Protein AF-A0A0F9D4C3-F1 (afdb_monomer_lite)

Organism: NCBI:txid412755

pLDDT: mean 70.84, std 17.19, range [40.94, 93.88]

Foldseek 3Di:
DEKEKEAEPDLPQDDDFRIFMDDPNHTDDTAGHHHPDVVVVVVRPVVPPVVNVVVVVVVVVVCVVVVHDYHYHYHYDYDDPPPPD

Sequence (85 aa):
MNIEIKCWTDTSYCGGDSEGMKINGKHRLSVSGLSDCPEDAIVGRDLIDCRQVSRFMAEAHKAGAEGEKLSIKIMEVEIRDEVFE

Secondary structure (DSSP, 8-state):
-EEEEEEE-----SSSEEEEEEETTEEEEEEEPP-S-TTHHHHS-----HHHHHHHHHHHHHHHHTTPPPEEEEEEEPPP-----

Structure (mmCIF, N/CA/C/O backbone):
data_AF-A0A0F9D4C3-F1
#
_entry.id   AF-A0A0F9D4C3-F1
#
loop_
_atom_site.group_PDB
_atom_site.id
_atom_site.type_symbol
_atom_site.label_atom_id
_atom_site.label_alt_id
_atom_site.label_comp_id
_atom_site.label_asym_id
_atom_site.label_entity_id
_atom_site.label_seq_id
_atom_site.pdbx_PDB_ins_code
_atom_site.Cartn_x
_atom_site.Cartn_y
_atom_site.Cartn_z
_atom_site.occupancy
_atom_site.B_iso_or_equiv
_atom_site.auth_seq_id
_atom_site.auth_comp_id
_atom_site.auth_asym_id
_atom_site.auth_atom_id
_atom_site.pdbx_PDB_model_num
ATOM 1 N N . MET A 1 1 ? -1.929 0.303 12.377 1.00 86.38 1 MET A N 1
ATOM 2 C CA . MET A 1 1 ? -1.380 -0.208 11.122 1.00 86.38 1 MET A CA 1
ATOM 3 C C . MET A 1 1 ? -0.061 0.492 10.861 1.00 86.38 1 MET A C 1
ATOM 5 O O . MET A 1 1 ? -0.042 1.718 10.836 1.00 86.38 1 MET A O 1
ATOM 9 N N . ASN A 1 2 ? 1.028 -0.255 10.704 1.00 89.19 2 ASN A N 1
ATOM 10 C CA . ASN A 1 2 ? 2.331 0.285 10.316 1.00 89.19 2 ASN A CA 1
ATOM 11 C C . ASN A 1 2 ? 2.579 -0.018 8.834 1.00 89.19 2 ASN A C 1
ATOM 13 O O . ASN A 1 2 ? 2.539 -1.182 8.436 1.00 89.19 2 ASN A O 1
ATOM 17 N N . ILE A 1 3 ? 2.809 1.016 8.033 1.00 88.56 3 ILE A N 1
ATOM 18 C CA . ILE A 1 3 ? 3.124 0.911 6.611 1.00 88.56 3 ILE A CA 1
ATOM 19 C C . ILE A 1 3 ? 4.545 1.427 6.399 1.00 88.56 3 ILE A C 1
ATOM 21 O O . ILE A 1 3 ? 4.843 2.580 6.704 1.00 88.56 3 ILE A O 1
ATOM 25 N N . GLU A 1 4 ? 5.408 0.582 5.846 1.00 87.19 4 GLU A N 1
ATOM 26 C CA . GLU A 1 4 ? 6.765 0.951 5.448 1.00 87.19 4 GLU A CA 1
ATOM 27 C C . GLU A 1 4 ? 6.848 0.936 3.927 1.00 87.19 4 GLU A C 1
ATOM 29 O O . GLU A 1 4 ? 6.580 -0.091 3.302 1.00 87.19 4 GLU A O 1
ATOM 34 N N . ILE A 1 5 ? 7.229 2.067 3.344 1.00 83.50 5 ILE A N 1
ATOM 35 C CA . ILE A 1 5 ? 7.422 2.234 1.906 1.00 83.50 5 ILE A CA 1
ATOM 36 C C . ILE A 1 5 ? 8.902 2.511 1.679 1.00 83.50 5 ILE A C 1
ATOM 38 O O . ILE A 1 5 ? 9.472 3.406 2.303 1.00 83.50 5 ILE A O 1
ATOM 42 N N . LYS A 1 6 ? 9.528 1.721 0.812 1.00 78.50 6 LYS A N 1
ATOM 43 C CA . LYS A 1 6 ? 10.884 1.951 0.324 1.00 78.50 6 LYS A CA 1
ATOM 44 C C . LYS A 1 6 ? 10.797 2.442 -1.111 1.00 78.50 6 LYS A C 1
ATOM 46 O O . LYS A 1 6 ? 10.282 1.711 -1.953 1.00 78.50 6 LYS A O 1
ATOM 51 N N . CYS A 1 7 ? 11.319 3.634 -1.358 1.00 69.06 7 CYS A N 1
ATOM 52 C CA . CYS A 1 7 ? 11.452 4.218 -2.685 1.00 69.06 7 CYS A CA 1
ATOM 53 C C . CYS A 1 7 ? 12.944 4.331 -2.993 1.00 69.06 7 CYS A C 1
ATOM 55 O O . CYS A 1 7 ? 13.684 4.933 -2.211 1.00 69.06 7 CYS A O 1
ATOM 57 N N . TRP A 1 8 ? 13.400 3.736 -4.089 1.00 68.50 8 TRP A N 1
ATOM 58 C CA . TRP A 1 8 ? 14.781 3.882 -4.531 1.00 68.50 8 TRP A CA 1
ATOM 59 C C . TRP A 1 8 ? 14.830 5.007 -5.558 1.00 68.50 8 TRP A C 1
ATOM 61 O O . TRP A 1 8 ? 14.014 5.053 -6.475 1.00 68.50 8 TRP A O 1
ATOM 71 N N . THR A 1 9 ? 15.742 5.957 -5.369 1.00 56.09 9 THR A N 1
ATOM 72 C CA . THR A 1 9 ? 15.794 7.181 -6.183 1.00 56.09 9 THR A CA 1
ATOM 73 C C . THR A 1 9 ? 16.704 7.067 -7.400 1.00 56.09 9 THR A C 1
ATOM 75 O O . THR A 1 9 ? 16.748 8.008 -8.191 1.00 56.09 9 THR A O 1
ATOM 78 N N . ASP A 1 10 ? 17.404 5.941 -7.578 1.00 52.69 10 ASP A N 1
ATOM 79 C CA . ASP A 1 10 ? 18.333 5.777 -8.691 1.00 52.69 10 ASP A CA 1
ATOM 80 C C . ASP A 1 10 ? 17.74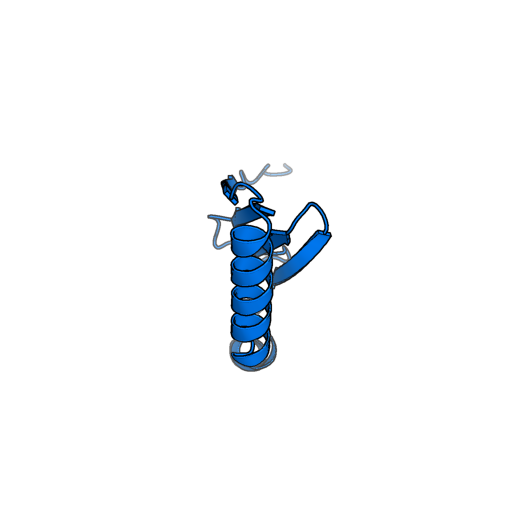9 4.966 -9.858 1.00 52.69 10 ASP A C 1
ATOM 82 O O . ASP A 1 10 ? 17.103 3.931 -9.703 1.00 52.69 10 ASP A O 1
ATOM 86 N N . THR A 1 11 ? 17.995 5.499 -11.049 1.00 50.94 11 THR A N 1
ATOM 87 C CA . THR A 1 11 ? 17.525 5.055 -12.365 1.00 50.94 11 THR A CA 1
ATOM 88 C C . THR A 1 11 ? 18.496 4.098 -13.055 1.00 50.94 11 THR A C 1
ATOM 90 O O . THR A 1 11 ? 18.370 3.858 -14.257 1.00 50.94 11 THR A O 1
ATOM 93 N N . SER A 1 12 ? 19.489 3.568 -12.340 1.00 49.50 12 SER A N 1
ATOM 94 C CA . SER A 1 12 ? 20.429 2.611 -12.909 1.00 49.50 12 SER A CA 1
ATOM 95 C C . SER A 1 12 ? 19.682 1.314 -13.256 1.00 49.50 12 SER A C 1
ATOM 97 O O . SER A 1 12 ? 19.116 0.626 -12.411 1.00 49.50 12 SER A O 1
ATOM 99 N N . TYR A 1 13 ? 19.632 1.020 -14.557 1.00 49.81 13 TYR A N 1
ATOM 100 C CA . TYR A 1 13 ? 18.876 -0.043 -15.243 1.00 49.81 13 TYR A CA 1
ATOM 101 C C . TYR A 1 13 ? 19.274 -1.487 -14.848 1.00 49.81 13 TYR A C 1
ATOM 103 O O . TYR A 1 13 ? 19.008 -2.448 -15.567 1.00 49.81 13 TYR A O 1
ATOM 111 N N . CYS A 1 14 ? 19.915 -1.675 -13.697 1.00 45.97 14 CYS A N 1
ATOM 112 C CA . CYS A 1 14 ? 20.657 -2.879 -13.364 1.00 45.97 14 CYS A CA 1
ATOM 113 C C . CYS A 1 14 ? 20.119 -3.530 -12.078 1.00 45.97 14 CYS A C 1
ATOM 115 O O . CYS A 1 14 ? 20.688 -3.392 -11.001 1.00 45.97 14 CYS A O 1
ATOM 117 N N . GLY A 1 15 ? 19.035 -4.302 -12.208 1.00 49.31 15 GLY A N 1
ATOM 118 C CA . GLY A 1 15 ? 18.860 -5.543 -11.435 1.00 49.31 15 GLY A CA 1
ATOM 119 C C . GLY A 1 15 ? 18.452 -5.469 -9.955 1.00 49.31 15 GLY A C 1
ATOM 120 O O . GLY A 1 15 ? 18.680 -6.447 -9.244 1.00 49.31 15 GLY A O 1
ATOM 121 N N . GLY A 1 16 ? 17.836 -4.382 -9.482 1.00 51.72 16 GLY A N 1
ATOM 122 C CA . GLY A 1 16 ? 17.301 -4.276 -8.113 1.00 51.72 16 GLY A CA 1
ATOM 123 C C . GLY A 1 16 ? 15.785 -4.039 -8.037 1.00 51.72 16 GLY A C 1
ATOM 124 O O . GLY A 1 16 ? 15.189 -3.468 -8.953 1.00 51.72 16 GLY A O 1
ATOM 125 N N . ASP A 1 17 ? 15.161 -4.456 -6.926 1.00 50.78 17 ASP A N 1
ATOM 126 C CA . ASP A 1 17 ? 13.814 -4.014 -6.523 1.00 50.78 17 ASP A CA 1
ATOM 127 C C . ASP A 1 17 ? 13.829 -2.482 -6.347 1.00 50.78 17 ASP A C 1
ATOM 129 O O . ASP A 1 17 ? 14.461 -1.981 -5.419 1.00 50.78 17 ASP A O 1
ATOM 133 N N . SER A 1 18 ? 13.160 -1.737 -7.229 1.00 60.25 18 SER A N 1
ATOM 134 C CA . 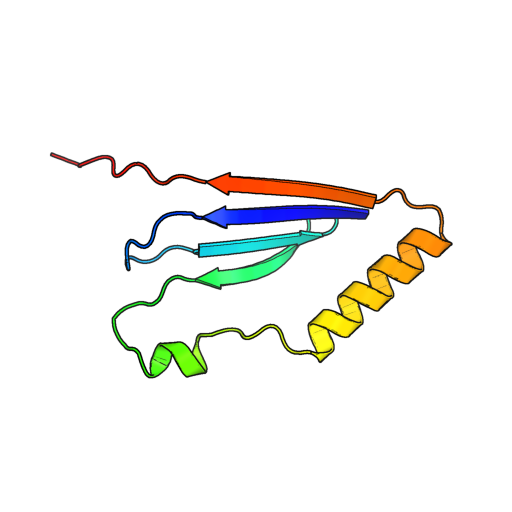SER A 1 18 ? 13.182 -0.270 -7.294 1.00 60.25 18 SER A CA 1
ATOM 135 C C . SER A 1 18 ? 12.206 0.399 -6.322 1.00 60.25 18 SER A C 1
ATOM 137 O O . SER A 1 18 ? 12.460 1.511 -5.871 1.00 60.25 18 SER A O 1
ATOM 139 N N . GLU A 1 19 ? 11.119 -0.265 -5.918 1.00 69.56 19 GLU A N 1
ATOM 140 C CA . GLU A 1 19 ? 10.233 0.203 -4.840 1.00 69.56 19 GLU A CA 1
ATOM 141 C C . GLU A 1 19 ? 9.559 -0.977 -4.128 1.00 69.56 19 GLU A C 1
ATOM 143 O O . GLU A 1 19 ? 9.373 -2.046 -4.706 1.00 69.56 19 GLU A O 1
ATOM 148 N N . GLY A 1 20 ? 9.153 -0.811 -2.866 1.00 78.12 20 GLY A N 1
ATOM 149 C CA . GLY A 1 20 ? 8.408 -1.855 -2.162 1.00 78.12 20 GLY A CA 1
ATOM 150 C C . GLY A 1 20 ? 7.665 -1.398 -0.914 1.00 78.12 20 GLY A C 1
ATOM 151 O O . GLY A 1 20 ? 8.034 -0.426 -0.259 1.00 78.12 20 GLY A O 1
ATOM 152 N N . MET A 1 21 ? 6.616 -2.141 -0.557 1.00 83.88 21 MET A N 1
ATOM 153 C CA . MET A 1 21 ? 5.728 -1.850 0.565 1.00 83.88 21 MET A CA 1
ATOM 154 C C . MET A 1 21 ? 5.632 -3.030 1.535 1.00 83.88 21 MET A C 1
ATOM 156 O O . MET A 1 21 ? 5.409 -4.183 1.146 1.00 83.88 21 MET A O 1
ATOM 160 N N . LYS A 1 22 ? 5.718 -2.726 2.831 1.00 87.31 22 LYS A N 1
ATOM 161 C CA . LYS A 1 22 ? 5.387 -3.642 3.923 1.00 87.31 22 LYS A CA 1
ATOM 162 C C . LYS A 1 22 ? 4.229 -3.091 4.741 1.00 87.31 22 LYS A C 1
ATOM 164 O O . LYS A 1 22 ? 4.174 -1.901 5.027 1.00 87.31 22 LYS A O 1
ATOM 169 N N . ILE A 1 23 ? 3.337 -3.978 5.169 1.00 87.69 23 ILE A N 1
ATOM 170 C CA . ILE A 1 23 ? 2.246 -3.663 6.097 1.00 87.69 23 ILE A CA 1
ATOM 171 C C . ILE A 1 23 ? 2.406 -4.562 7.319 1.00 87.69 23 ILE A C 1
ATOM 173 O O . ILE A 1 23 ? 2.452 -5.786 7.186 1.00 87.69 23 ILE A O 1
ATOM 177 N N . ASN A 1 24 ? 2.499 -3.964 8.507 1.00 89.44 24 ASN A N 1
ATOM 178 C CA . ASN A 1 24 ? 2.728 -4.649 9.780 1.00 89.44 24 ASN A CA 1
ATOM 179 C C . ASN A 1 24 ? 3.928 -5.618 9.703 1.00 89.44 24 ASN A C 1
ATOM 181 O O . ASN A 1 24 ? 3.849 -6.771 10.124 1.00 89.44 24 ASN A O 1
ATOM 185 N N . GLY A 1 25 ? 5.024 -5.164 9.080 1.00 85.56 25 GLY A N 1
ATOM 186 C CA . GLY A 1 25 ? 6.262 -5.929 8.891 1.00 85.56 25 GLY A CA 1
ATOM 187 C C . GLY A 1 25 ? 6.228 -6.993 7.784 1.00 85.56 25 GLY A C 1
ATOM 188 O O . GLY A 1 25 ? 7.281 -7.521 7.426 1.00 85.56 25 GLY A O 1
ATOM 189 N N . LYS A 1 26 ? 5.063 -7.295 7.194 1.00 85.88 26 LYS A N 1
ATOM 190 C CA . LYS A 1 26 ? 4.929 -8.272 6.102 1.00 85.88 26 LYS A CA 1
ATOM 191 C C . LYS A 1 26 ? 5.100 -7.594 4.750 1.00 85.88 26 LYS A C 1
ATOM 193 O O . LYS A 1 26 ? 4.412 -6.614 4.472 1.00 85.88 26 LYS A O 1
ATOM 198 N N . HIS A 1 27 ? 5.980 -8.134 3.909 1.00 81.75 27 HIS A N 1
ATOM 199 C CA . HIS A 1 27 ? 6.113 -7.705 2.518 1.00 81.75 27 HIS A CA 1
ATOM 200 C C . HIS A 1 27 ? 4.789 -7.909 1.773 1.00 81.75 27 HIS A C 1
ATOM 202 O O . HIS A 1 27 ? 4.159 -8.962 1.901 1.00 81.75 27 HIS A O 1
ATOM 208 N N . ARG A 1 28 ? 4.339 -6.873 1.063 1.00 81.81 28 ARG A N 1
ATOM 209 C CA . ARG A 1 28 ? 3.075 -6.887 0.321 1.00 81.81 28 ARG A CA 1
ATOM 210 C C . ARG A 1 28 ? 3.282 -6.732 -1.174 1.00 81.81 28 ARG A C 1
ATOM 212 O O . ARG A 1 28 ? 2.596 -7.425 -1.913 1.00 81.81 28 ARG A O 1
ATOM 219 N N . LEU A 1 29 ? 4.161 -5.820 -1.579 1.00 76.50 29 LEU A N 1
ATOM 220 C CA . LEU A 1 29 ? 4.416 -5.479 -2.974 1.00 76.50 29 LEU A CA 1
ATOM 221 C C . LEU A 1 29 ? 5.870 -5.028 -3.143 1.00 76.50 29 LEU A C 1
ATOM 223 O O . LEU A 1 29 ? 6.407 -4.368 -2.246 1.00 76.50 29 LEU A O 1
ATOM 227 N N . SER A 1 30 ? 6.455 -5.312 -4.300 1.00 71.44 30 SER A N 1
ATOM 228 C CA . SER A 1 30 ? 7.614 -4.606 -4.844 1.00 71.44 30 SER A CA 1
ATOM 229 C C . SER A 1 30 ? 7.484 -4.477 -6.350 1.00 71.44 30 SER A C 1
ATOM 231 O O . SER A 1 30 ? 6.793 -5.260 -6.992 1.00 71.44 30 SER A O 1
ATOM 233 N N . VAL A 1 31 ? 8.155 -3.474 -6.895 1.00 67.06 31 VAL A N 1
ATOM 234 C CA . VAL A 1 31 ? 8.416 -3.338 -8.325 1.00 67.06 31 VAL A CA 1
ATOM 235 C C . VAL A 1 31 ? 9.923 -3.350 -8.524 1.00 67.06 31 VAL A C 1
ATOM 237 O O . VAL A 1 31 ? 10.661 -2.837 -7.684 1.00 67.06 31 VAL A O 1
ATOM 240 N N . SER A 1 32 ? 10.381 -3.970 -9.607 1.00 60.78 32 SER A N 1
ATOM 241 C CA . SER A 1 32 ? 11.792 -4.031 -9.986 1.00 60.78 32 SER A CA 1
ATOM 242 C C . SER A 1 32 ? 12.110 -3.047 -11.109 1.00 60.78 32 SER A C 1
ATOM 244 O O . SER A 1 32 ? 11.232 -2.667 -11.890 1.00 60.78 32 SER A O 1
ATOM 246 N N . GLY A 1 33 ? 13.378 -2.641 -11.201 1.00 57.38 33 GLY A N 1
ATOM 247 C CA . GLY A 1 33 ? 13.877 -1.851 -12.327 1.00 57.38 33 GLY A CA 1
ATOM 248 C C . GLY A 1 33 ? 13.691 -2.568 -13.671 1.00 57.38 33 GLY A C 1
ATOM 249 O O . GLY A 1 33 ? 13.627 -3.796 -13.736 1.00 57.38 33 GLY A O 1
ATOM 250 N N . LEU A 1 34 ? 13.596 -1.793 -14.754 1.00 56.88 34 LEU A N 1
ATOM 251 C CA . LEU A 1 34 ? 13.504 -2.330 -16.112 1.00 56.88 34 LEU A CA 1
ATOM 252 C C . LEU A 1 34 ? 14.862 -2.898 -16.525 1.00 56.88 34 LEU A C 1
ATOM 254 O O . LEU A 1 34 ? 15.827 -2.148 -16.626 1.00 56.88 34 LEU A O 1
ATOM 258 N N . SER A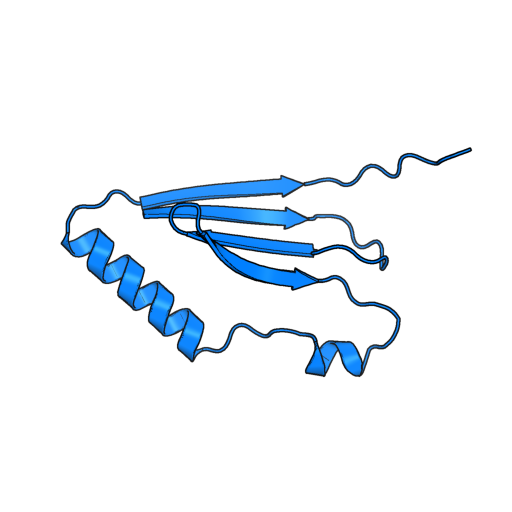 1 35 ? 14.934 -4.199 -16.791 1.00 54.41 35 SER A N 1
ATOM 259 C CA . SER A 1 35 ? 16.079 -4.793 -17.485 1.00 54.41 35 SER A CA 1
ATOM 260 C C . SER A 1 35 ? 15.807 -4.778 -18.992 1.00 54.41 35 SER A C 1
ATOM 262 O O . SER A 1 35 ? 14.870 -5.427 -19.444 1.00 54.41 35 SER A O 1
ATOM 264 N N . ASP A 1 36 ? 16.597 -3.989 -19.725 1.00 48.75 36 ASP A N 1
ATOM 265 C CA . ASP A 1 36 ? 16.873 -3.926 -21.177 1.00 48.75 36 ASP A CA 1
ATOM 266 C C . ASP A 1 36 ? 15.750 -4.005 -22.248 1.00 48.75 36 ASP A C 1
ATOM 268 O O . ASP A 1 36 ? 16.016 -3.602 -23.382 1.00 48.75 36 ASP A O 1
ATOM 272 N N . CYS A 1 37 ? 14.505 -4.413 -21.960 1.00 51.91 37 CYS A N 1
ATOM 273 C CA . CYS A 1 37 ? 13.429 -4.531 -22.961 1.00 51.91 37 CYS A CA 1
ATOM 274 C C . CYS A 1 37 ? 12.150 -3.743 -22.586 1.00 51.91 37 CYS A C 1
ATOM 276 O O . CYS A 1 37 ? 11.470 -4.074 -21.611 1.00 51.91 37 CYS A O 1
ATOM 278 N N . PRO A 1 38 ? 11.757 -2.715 -23.364 1.00 55.94 38 PRO A N 1
ATOM 279 C CA . PRO A 1 38 ? 10.565 -1.903 -23.100 1.00 55.94 38 PRO A CA 1
ATOM 280 C C . PRO A 1 38 ? 9.231 -2.653 -23.284 1.00 55.94 38 PRO A C 1
ATOM 282 O O . PRO A 1 38 ? 8.225 -2.247 -22.707 1.00 55.94 38 PRO A O 1
ATOM 285 N N . GLU A 1 39 ? 9.185 -3.753 -24.036 1.00 51.38 39 GLU A N 1
ATOM 286 C CA . GLU A 1 39 ? 7.997 -4.612 -24.144 1.00 51.38 39 GLU A CA 1
ATOM 287 C C . GLU A 1 39 ? 7.766 -5.445 -22.869 1.00 51.38 39 GLU A C 1
ATOM 289 O O . GLU A 1 39 ? 6.625 -5.579 -22.412 1.00 51.38 39 GLU A O 1
ATOM 294 N N . ASP A 1 40 ? 8.843 -5.903 -22.224 1.00 47.66 40 ASP A N 1
ATOM 295 C CA . ASP A 1 40 ? 8.791 -6.540 -20.902 1.00 47.66 40 ASP A CA 1
ATOM 296 C C . ASP A 1 40 ? 8.458 -5.522 -19.804 1.00 47.66 40 ASP A C 1
ATOM 298 O O . ASP A 1 40 ? 7.932 -5.888 -18.757 1.00 47.66 40 ASP A O 1
ATOM 302 N N . ALA A 1 41 ? 8.646 -4.223 -20.060 1.00 50.22 41 ALA A N 1
ATOM 303 C CA . ALA A 1 41 ? 8.195 -3.157 -19.170 1.00 50.22 41 ALA A CA 1
ATOM 304 C C . ALA A 1 41 ? 6.665 -3.061 -19.061 1.00 50.22 41 ALA A C 1
ATOM 306 O O . ALA A 1 41 ? 6.178 -2.471 -18.105 1.00 50.22 41 ALA A O 1
ATOM 307 N N . ILE A 1 42 ? 5.883 -3.592 -20.009 1.00 43.38 42 ILE A N 1
ATOM 308 C CA . ILE A 1 42 ? 4.409 -3.595 -19.929 1.00 43.38 42 ILE A CA 1
ATOM 309 C C . ILE A 1 42 ? 3.906 -4.852 -19.211 1.00 43.38 42 ILE A C 1
ATOM 311 O O . ILE A 1 42 ? 2.926 -4.783 -18.473 1.00 43.38 42 ILE A O 1
ATOM 315 N N . VAL A 1 43 ? 4.588 -5.983 -19.403 1.00 41.53 43 VAL A N 1
ATOM 316 C CA . VAL A 1 43 ? 4.229 -7.279 -18.802 1.00 41.53 43 VAL A CA 1
ATOM 317 C C . VAL A 1 43 ? 4.798 -7.427 -17.382 1.00 41.53 43 VAL A C 1
ATOM 319 O O . VAL A 1 43 ? 4.162 -8.036 -16.529 1.00 41.53 43 VAL A O 1
ATOM 322 N N . GLY A 1 44 ? 5.965 -6.835 -17.119 1.00 43.78 44 GLY A N 1
ATOM 323 C CA . GLY A 1 44 ? 6.662 -6.797 -15.829 1.00 43.78 44 GLY A CA 1
ATOM 324 C C . GLY A 1 44 ? 6.409 -5.532 -15.008 1.00 43.78 44 GLY A C 1
ATOM 325 O O . GLY A 1 44 ? 6.813 -5.468 -13.847 1.00 43.78 44 GLY A O 1
ATOM 326 N N . ARG A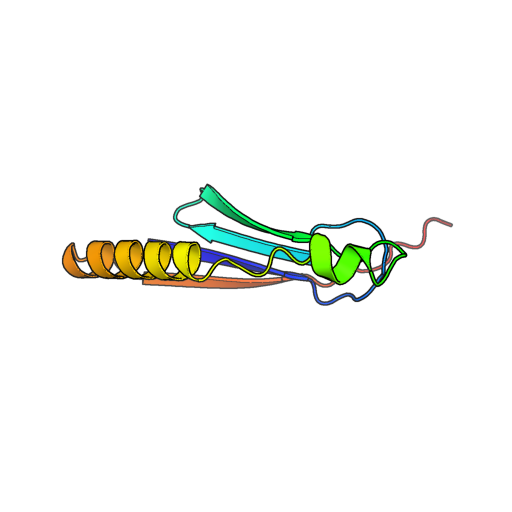 1 45 ? 5.694 -4.534 -15.556 1.00 52.81 45 ARG A N 1
ATOM 327 C CA . ARG A 1 45 ? 5.008 -3.553 -14.710 1.00 52.81 45 ARG A CA 1
ATOM 328 C C . ARG A 1 45 ? 3.880 -4.294 -14.026 1.00 52.81 45 ARG A C 1
ATOM 330 O O . ARG A 1 45 ? 2.774 -4.400 -14.553 1.00 52.81 45 ARG A O 1
ATOM 337 N N . ASP A 1 46 ? 4.199 -4.770 -12.835 1.00 53.88 46 ASP A N 1
ATOM 338 C CA . ASP A 1 46 ? 3.275 -5.151 -11.781 1.00 53.88 46 ASP A CA 1
ATOM 339 C C . ASP A 1 46 ? 2.454 -3.899 -11.400 1.00 53.88 46 ASP A C 1
ATOM 341 O O . ASP A 1 46 ? 2.621 -3.277 -10.350 1.00 53.88 46 ASP A O 1
ATOM 345 N N . LEU A 1 47 ? 1.628 -3.429 -12.347 1.00 57.22 47 LEU A N 1
ATOM 346 C CA . LEU A 1 47 ? 0.617 -2.410 -12.140 1.00 57.22 47 LEU A CA 1
ATOM 347 C C . LEU A 1 47 ? -0.251 -2.983 -11.039 1.00 57.22 47 LEU A C 1
ATOM 349 O O . LEU A 1 47 ? -0.987 -3.938 -11.285 1.00 57.22 47 LEU A O 1
ATOM 353 N N . ILE A 1 48 ? -0.115 -2.431 -9.833 1.00 66.31 48 ILE A N 1
ATOM 354 C CA . ILE A 1 48 ? -0.878 -2.870 -8.670 1.00 66.31 48 ILE A CA 1
ATOM 355 C C . ILE A 1 48 ? -2.336 -3.020 -9.105 1.00 66.31 48 ILE A C 1
ATOM 357 O O . ILE A 1 48 ? -2.984 -2.035 -9.473 1.00 66.31 48 ILE A O 1
ATOM 361 N N . ASP A 1 49 ? -2.843 -4.254 -9.086 1.00 71.50 49 ASP A N 1
ATOM 362 C CA . ASP A 1 49 ? -4.203 -4.545 -9.521 1.00 71.50 49 ASP A CA 1
ATOM 363 C C . ASP A 1 49 ? -5.155 -3.705 -8.659 1.00 71.50 49 ASP A C 1
ATOM 365 O O . ASP A 1 49 ? -5.043 -3.673 -7.427 1.00 71.50 49 ASP A O 1
ATOM 369 N N . CYS A 1 50 ? -6.130 -3.030 -9.275 1.00 74.81 50 CYS A N 1
ATOM 370 C CA . CYS A 1 50 ? -7.147 -2.270 -8.549 1.00 74.81 50 CYS A CA 1
ATOM 371 C C . CYS A 1 50 ? -7.832 -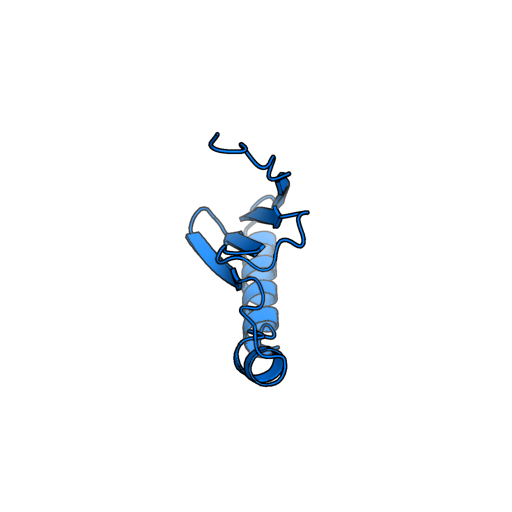3.120 -7.461 1.00 74.81 50 CYS A C 1
ATOM 373 O O . CYS A 1 50 ? -8.240 -2.596 -6.420 1.00 74.81 50 CYS A O 1
ATOM 375 N N . ARG A 1 51 ? -7.913 -4.447 -7.643 1.00 78.81 51 ARG A N 1
ATOM 376 C CA . ARG A 1 51 ? -8.391 -5.369 -6.601 1.00 78.81 51 ARG A CA 1
ATOM 377 C C . ARG A 1 51 ? -7.464 -5.399 -5.386 1.00 78.81 51 ARG A C 1
ATOM 379 O O . ARG A 1 51 ? -7.963 -5.413 -4.262 1.00 78.81 51 ARG A O 1
ATOM 386 N N . GLN A 1 52 ? -6.146 -5.385 -5.565 1.00 80.75 52 GLN A N 1
ATOM 387 C CA . GLN A 1 52 ? -5.188 -5.315 -4.455 1.00 80.75 52 GLN A CA 1
ATOM 388 C C . GLN A 1 52 ? -5.303 -3.979 -3.715 1.00 80.75 52 GLN A C 1
ATOM 390 O O . GLN A 1 52 ? -5.398 -3.984 -2.488 1.00 80.75 52 GLN A O 1
ATOM 395 N N . VAL A 1 53 ? -5.423 -2.862 -4.443 1.00 81.38 53 VAL A N 1
ATOM 396 C CA . VAL A 1 53 ? -5.668 -1.538 -3.840 1.00 81.38 53 VAL A CA 1
ATOM 397 C C . VAL A 1 53 ? -6.929 -1.558 -2.973 1.00 81.38 53 VAL A C 1
ATOM 399 O O . VAL A 1 53 ? -6.885 -1.174 -1.804 1.00 81.38 53 VAL A O 1
ATOM 402 N N . SER A 1 54 ? -8.041 -2.085 -3.500 1.00 83.50 54 SER A N 1
ATOM 403 C CA . SER A 1 54 ? -9.299 -2.175 -2.744 1.00 83.50 54 SER A CA 1
ATOM 404 C C . SER A 1 54 ? -9.180 -3.029 -1.475 1.00 83.50 54 SER A C 1
ATOM 406 O O . SER A 1 54 ? -9.776 -2.700 -0.449 1.00 83.50 54 SER A O 1
ATOM 408 N N . ARG A 1 55 ? -8.368 -4.096 -1.505 1.00 87.62 55 ARG A N 1
ATOM 409 C CA . ARG A 1 55 ? -8.119 -4.952 -0.338 1.00 87.62 55 ARG A CA 1
ATOM 410 C C . ARG A 1 55 ? -7.343 -4.203 0.739 1.00 87.62 55 ARG A C 1
ATOM 412 O O . ARG A 1 55 ? -7.738 -4.265 1.898 1.00 87.62 55 ARG A O 1
ATOM 419 N N . PHE A 1 56 ? -6.300 -3.457 0.373 1.00 87.19 56 PHE A N 1
ATOM 420 C CA . PHE A 1 56 ? -5.553 -2.645 1.337 1.00 87.19 56 PHE A CA 1
ATOM 421 C C . PHE A 1 56 ? -6.414 -1.535 1.946 1.00 87.19 56 PHE A C 1
ATOM 423 O O . PHE A 1 56 ? -6.332 -1.301 3.149 1.00 87.19 56 PHE A O 1
ATOM 430 N N . MET A 1 57 ? -7.291 -0.905 1.157 1.00 87.88 57 MET A N 1
ATOM 431 C CA . MET A 1 57 ? -8.251 0.079 1.672 1.00 87.88 57 MET A CA 1
ATOM 432 C C . MET A 1 57 ? -9.225 -0.546 2.680 1.00 87.88 57 MET A C 1
ATOM 434 O O . MET A 1 57 ? -9.482 0.043 3.729 1.00 87.88 57 MET A O 1
ATOM 438 N 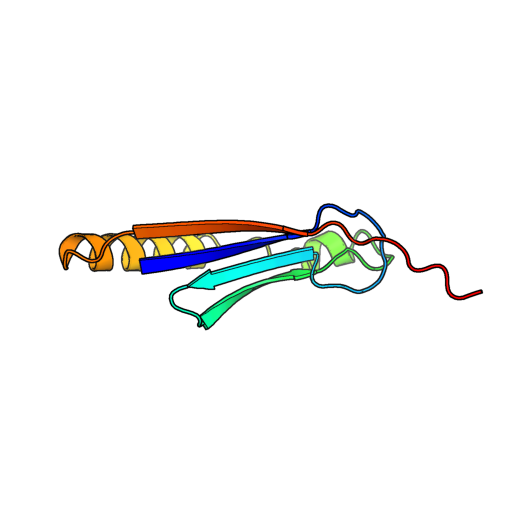N . ALA A 1 58 ? -9.731 -1.751 2.404 1.00 91.62 58 ALA A N 1
ATOM 439 C CA . ALA A 1 58 ? -10.607 -2.467 3.327 1.00 91.62 58 ALA A CA 1
ATOM 440 C C . ALA A 1 58 ? -9.879 -2.876 4.623 1.00 91.62 58 ALA A C 1
ATOM 442 O O . ALA A 1 58 ? -10.436 -2.721 5.712 1.00 91.62 58 ALA A O 1
ATOM 443 N N . GLU A 1 59 ? -8.631 -3.353 4.525 1.00 89.88 59 GLU A N 1
ATOM 444 C CA . GLU A 1 59 ? -7.781 -3.654 5.687 1.00 89.88 59 GLU A CA 1
ATOM 445 C C . GLU A 1 59 ? -7.548 -2.398 6.543 1.00 89.88 59 GLU A C 1
ATOM 447 O O . GLU A 1 59 ? -7.752 -2.438 7.757 1.00 89.88 59 GLU A O 1
ATOM 452 N N . ALA A 1 60 ? -7.197 -1.270 5.917 1.00 87.94 60 ALA A N 1
ATOM 453 C CA . ALA A 1 60 ? -6.967 -0.003 6.607 1.00 87.94 60 ALA A CA 1
ATOM 454 C C . ALA A 1 60 ? -8.239 0.530 7.288 1.00 87.94 60 ALA A C 1
ATOM 456 O O . ALA A 1 60 ? -8.187 0.975 8.435 1.00 87.94 60 ALA A O 1
ATOM 457 N N . HIS A 1 61 ? -9.392 0.441 6.617 1.00 90.50 61 HIS A N 1
ATOM 458 C CA . HIS A 1 61 ? -10.680 0.834 7.188 1.00 90.50 61 HIS A CA 1
ATOM 459 C C . HIS A 1 61 ? -11.030 -0.007 8.423 1.00 90.50 61 HIS A C 1
ATOM 461 O O . HIS A 1 61 ? -11.436 0.535 9.450 1.00 90.50 61 HIS A O 1
ATOM 467 N N . LYS A 1 62 ? -10.841 -1.331 8.347 1.00 93.06 62 LYS A N 1
ATOM 468 C CA . LYS A 1 62 ? -11.086 -2.235 9.476 1.00 93.06 62 LYS A CA 1
ATOM 469 C C . LYS A 1 62 ? -10.163 -1.925 10.659 1.00 93.06 62 LYS A C 1
ATOM 471 O O . LYS A 1 62 ? -10.651 -1.776 11.773 1.00 93.06 62 LYS A O 1
ATOM 476 N N . ALA A 1 63 ? -8.865 -1.764 10.407 1.00 90.06 63 ALA A N 1
ATOM 477 C CA . ALA A 1 63 ? -7.886 -1.396 11.428 1.00 90.06 63 ALA A CA 1
ATOM 478 C C . ALA A 1 63 ? -8.250 -0.073 12.129 1.00 90.06 63 ALA A C 1
ATOM 480 O O . ALA A 1 63 ? -8.205 0.024 13.355 1.00 90.06 63 ALA A O 1
ATOM 481 N N . GLY A 1 64 ? -8.679 0.934 11.359 1.00 90.94 64 GLY A N 1
ATOM 482 C CA . GLY A 1 64 ? -9.145 2.209 11.903 1.00 90.94 64 GLY A CA 1
ATOM 483 C C . GLY A 1 64 ? -10.406 2.070 12.761 1.00 90.94 64 GLY A C 1
ATOM 484 O O . GLY A 1 64 ? -10.479 2.659 13.838 1.00 90.94 64 GLY A O 1
ATOM 485 N N . ALA A 1 65 ? -11.372 1.251 12.332 1.00 92.88 65 ALA A N 1
ATOM 486 C CA . ALA A 1 65 ? -12.582 0.965 13.105 1.00 92.88 65 ALA A CA 1
ATOM 487 C C . ALA A 1 65 ? -12.286 0.231 14.429 1.00 92.88 65 ALA A C 1
ATOM 489 O O . ALA A 1 65 ? -12.998 0.423 15.411 1.00 92.88 65 ALA A O 1
ATOM 490 N N . GLU A 1 66 ? -11.217 -0.567 14.477 1.00 93.88 66 GLU A N 1
ATOM 491 C CA . GLU A 1 66 ? -10.733 -1.264 15.679 1.00 93.88 66 GLU A CA 1
ATOM 492 C C . GLU A 1 66 ? -9.870 -0.368 16.596 1.00 93.88 66 GLU A C 1
ATOM 494 O O . GLU A 1 66 ? -9.394 -0.815 17.639 1.00 93.88 66 GLU A O 1
ATOM 499 N N . GLY A 1 67 ? -9.682 0.910 16.243 1.00 92.94 67 GLY A N 1
ATOM 500 C CA . GLY A 1 67 ? -8.902 1.874 17.026 1.00 92.94 67 GLY A CA 1
ATOM 501 C C . GLY A 1 67 ? -7.387 1.760 16.834 1.00 92.94 67 GLY A C 1
ATOM 502 O O . GLY A 1 67 ? -6.617 2.348 17.600 1.00 92.94 67 GLY A O 1
ATOM 503 N N . GLU A 1 68 ? -6.931 1.022 15.820 1.00 93.62 68 GLU A N 1
ATOM 504 C CA . GLU A 1 68 ? -5.512 0.880 15.524 1.00 93.62 68 GLU A CA 1
ATOM 505 C C . GLU A 1 68 ? -4.951 2.191 14.946 1.00 93.62 68 GLU A C 1
ATOM 507 O O . GLU A 1 68 ? -5.430 2.718 13.941 1.00 93.62 68 GLU A O 1
ATOM 512 N N . LYS A 1 69 ? -3.885 2.725 15.551 1.00 90.94 69 LYS A N 1
ATOM 513 C CA . LYS A 1 69 ? -3.233 3.945 15.052 1.00 90.94 69 LYS A CA 1
ATOM 514 C C . LYS A 1 69 ? -2.509 3.677 13.736 1.00 90.94 69 LYS A C 1
ATOM 516 O O . LYS A 1 69 ? -1.777 2.695 13.621 1.00 90.94 69 LYS A O 1
ATOM 521 N N . LEU A 1 70 ? -2.666 4.569 12.763 1.00 88.75 70 LEU A N 1
ATOM 522 C CA . LEU A 1 70 ? -1.909 4.538 11.514 1.00 88.75 70 LEU A CA 1
ATOM 523 C C . LEU A 1 70 ? -0.521 5.162 11.714 1.00 88.75 70 LEU A C 1
ATOM 525 O O . LEU A 1 70 ? -0.393 6.245 12.280 1.00 88.75 70 LEU A O 1
ATOM 529 N N . SER A 1 71 ? 0.510 4.483 11.225 1.00 91.62 71 SER A N 1
ATOM 530 C CA . SER A 1 71 ? 1.875 4.988 11.125 1.00 91.62 71 SER A CA 1
ATOM 531 C C . SER A 1 71 ? 2.395 4.667 9.731 1.00 91.62 71 SER A C 1
ATOM 533 O O . SER A 1 71 ? 2.304 3.522 9.291 1.00 91.62 71 SER A O 1
ATOM 535 N N . ILE A 1 72 ? 2.888 5.682 9.026 1.00 90.06 72 ILE A N 1
ATOM 536 C CA . ILE A 1 72 ? 3.453 5.539 7.685 1.00 90.06 72 ILE A CA 1
ATOM 537 C C . ILE A 1 72 ? 4.892 6.026 7.746 1.00 90.06 72 ILE A C 1
ATOM 539 O O . ILE A 1 72 ? 5.154 7.141 8.199 1.00 90.06 72 ILE A O 1
ATOM 543 N N . LYS A 1 73 ? 5.815 5.190 7.282 1.00 89.75 73 LYS A N 1
ATOM 544 C CA . LYS A 1 73 ? 7.227 5.517 7.143 1.00 89.75 73 LYS A CA 1
ATOM 545 C C . LYS A 1 73 ? 7.623 5.372 5.682 1.00 89.75 73 LYS A C 1
ATOM 547 O O . LYS A 1 73 ? 7.554 4.275 5.134 1.00 89.75 73 LYS A O 1
ATOM 552 N N . ILE A 1 74 ? 8.062 6.471 5.082 1.00 86.19 74 ILE A N 1
ATOM 553 C CA . ILE A 1 74 ? 8.619 6.494 3.729 1.00 86.19 74 ILE A CA 1
ATOM 554 C C . ILE A 1 74 ? 10.137 6.584 3.867 1.00 86.19 74 ILE A C 1
ATOM 556 O O . ILE A 1 74 ? 10.646 7.395 4.641 1.00 86.19 74 ILE A O 1
ATOM 560 N N . MET A 1 75 ? 10.845 5.693 3.184 1.00 82.62 75 MET A N 1
ATOM 561 C CA . MET A 1 75 ? 12.299 5.634 3.155 1.00 82.62 75 MET A CA 1
ATOM 562 C C . MET A 1 75 ? 12.769 5.831 1.724 1.00 82.62 75 MET A C 1
ATOM 564 O O . MET A 1 75 ? 12.551 4.961 0.885 1.00 82.62 75 MET A O 1
ATOM 568 N N . GLU A 1 76 ? 13.436 6.951 1.486 1.00 74.81 76 GLU A N 1
ATOM 569 C CA . GLU A 1 76 ? 14.158 7.209 0.246 1.00 74.81 76 GLU A CA 1
ATOM 570 C C . GLU A 1 76 ? 15.566 6.624 0.385 1.00 74.81 76 GLU A C 1
ATOM 572 O O . GLU A 1 76 ? 16.265 6.889 1.367 1.00 74.81 76 GLU A O 1
ATOM 577 N N . VAL A 1 77 ? 15.944 5.752 -0.548 1.00 67.38 77 VAL A N 1
ATOM 578 C CA . VAL A 1 77 ? 17.253 5.095 -0.571 1.00 67.38 77 VAL A CA 1
ATOM 579 C C . VAL A 1 77 ? 18.013 5.591 -1.794 1.00 67.38 77 VAL A C 1
ATOM 581 O O . VAL A 1 77 ? 17.644 5.277 -2.923 1.00 67.38 77 VAL A O 1
ATOM 584 N N . GLU A 1 78 ? 19.081 6.350 -1.550 1.00 61.44 78 GLU A N 1
ATOM 585 C CA . GLU A 1 78 ? 20.070 6.698 -2.571 1.00 61.44 78 GLU A CA 1
ATOM 586 C C . GLU A 1 78 ? 21.070 5.544 -2.704 1.00 61.44 78 GLU A C 1
ATOM 588 O O . GLU A 1 78 ? 21.734 5.176 -1.728 1.00 61.44 78 GLU A O 1
ATOM 593 N N . ILE A 1 79 ? 21.191 4.972 -3.904 1.00 59.84 79 ILE A N 1
ATOM 594 C CA . ILE A 1 79 ? 22.308 4.081 -4.224 1.00 59.84 79 ILE A CA 1
ATOM 595 C C . ILE A 1 79 ? 23.503 4.980 -4.540 1.00 59.84 79 ILE A C 1
ATOM 597 O O . ILE A 1 79 ? 23.431 5.838 -5.414 1.00 59.84 79 ILE A O 1
ATOM 601 N N . ARG A 1 80 ? 24.603 4.815 -3.806 1.00 52.75 80 ARG A N 1
ATOM 602 C CA . ARG A 1 80 ? 25.903 5.321 -4.245 1.00 52.75 80 ARG A CA 1
ATOM 603 C C . ARG A 1 80 ? 26.577 4.177 -4.975 1.00 52.75 80 ARG A C 1
ATOM 605 O O . ARG A 1 80 ? 26.794 3.138 -4.357 1.00 52.75 80 ARG A O 1
ATOM 612 N N . ASP A 1 81 ? 26.889 4.371 -6.250 1.00 54.69 81 ASP A N 1
ATOM 613 C CA . ASP A 1 81 ? 27.773 3.468 -6.975 1.00 54.69 81 ASP A CA 1
ATOM 614 C C . ASP A 1 81 ? 29.114 3.417 -6.231 1.00 54.69 81 ASP A C 1
ATOM 616 O O . ASP A 1 81 ? 29.934 4.335 -6.314 1.00 54.69 81 ASP A O 1
ATOM 620 N N . GLU A 1 82 ? 29.342 2.358 -5.456 1.00 50.75 82 GLU A N 1
ATOM 621 C CA . GLU A 1 82 ? 30.699 1.981 -5.090 1.00 50.75 82 GLU A CA 1
ATOM 622 C C . GLU A 1 82 ? 31.339 1.443 -6.368 1.00 50.75 82 GLU A C 1
ATOM 624 O O . GLU A 1 82 ? 31.121 0.303 -6.777 1.00 50.75 82 GLU A O 1
ATOM 629 N N . VAL A 1 83 ? 32.074 2.327 -7.045 1.00 45.16 83 VAL A N 1
ATOM 630 C CA . VAL A 1 83 ? 32.970 1.981 -8.145 1.00 45.16 83 VAL A CA 1
ATOM 631 C C . VAL A 1 83 ? 33.958 0.953 -7.597 1.00 45.16 83 VAL A C 1
ATOM 633 O O . VAL A 1 83 ? 34.877 1.298 -6.856 1.00 45.16 83 VAL A O 1
ATOM 636 N N . PHE A 1 84 ? 33.740 -0.320 -7.912 1.00 44.91 84 PHE A N 1
ATOM 637 C CA . PHE A 1 84 ? 34.764 -1.341 -7.744 1.00 44.91 84 PHE A CA 1
ATOM 638 C C . PHE A 1 84 ? 35.848 -1.061 -8.798 1.00 44.91 84 PHE A C 1
ATOM 640 O O . PHE A 1 84 ? 35.632 -1.327 -9.981 1.00 44.91 84 PHE A O 1
ATOM 647 N N . GLU A 1 85 ? 36.956 -0.444 -8.369 1.00 40.94 85 GLU A N 1
ATOM 648 C CA . GLU A 1 85 ? 38.217 -0.345 -9.131 1.00 40.94 85 GLU A CA 1
ATOM 649 C C . GLU A 1 85 ? 38.884 -1.716 -9.322 1.00 40.94 85 GLU A C 1
ATOM 651 O O . GLU A 1 85 ? 38.860 -2.539 -8.373 1.00 40.94 85 GLU A O 1
#

Radius of gyration: 15.96 Å; chains: 1; bounding box: 51×16×41 Å